Protein AF-A0A2V6LF19-F1 (afdb_monomer)

Nearest PDB structures (foldseek):
  1olt-assembly1_A  TM=6.926E-01  e=7.728E-05  Escherichia coli K-12
  8s3x-assembly2_D  TM=3.591E-01  e=2.692E+00  Homo sapiens

Foldseek 3Di:
DLVVVCVVCVVVQWDDQFSPDTDHPDPDDDVRVVVVPPDCPVLLHWADDDDAQDWTAHPQKIWGFHNDDVLLVVCVVVVHDRTDDIDRDDPVRNLVSLCCSQVRRPHDRPQVVSCVVNVDGPCVVCVVVVVVCVVVVD

pLDDT: mean 82.34, std 13.99, range [45.91, 98.06]

Structure (mmCIF, N/CA/C/O backbone):
data_AF-A0A2V6LF19-F1
#
_entry.id   AF-A0A2V6LF19-F1
#
loop_
_atom_site.group_PDB
_atom_site.id
_atom_site.type_symbol
_atom_site.label_atom_id
_atom_site.label_alt_id
_atom_site.label_comp_id
_atom_site.label_asym_id
_atom_site.label_entity_id
_atom_site.label_seq_id
_atom_site.pdbx_PDB_ins_code
_atom_site.Cartn_x
_atom_site.Cartn_y
_atom_site.Cartn_z
_atom_site.occupancy
_atom_site.B_iso_or_equiv
_atom_site.auth_seq_id
_atom_site.auth_comp_id
_atom_site.auth_asym_id
_atom_site.auth_atom_id
_atom_site.pdbx_PDB_model_num
ATOM 1 N N . TRP A 1 1 ? 17.701 5.992 17.487 1.00 57.66 1 TRP A N 1
ATOM 2 C CA . TRP A 1 1 ? 18.063 5.883 16.056 1.00 57.66 1 TRP A CA 1
ATOM 3 C C . TRP A 1 1 ? 17.299 6.880 15.189 1.00 57.66 1 TRP A C 1
ATOM 5 O O . TRP A 1 1 ? 17.920 7.805 14.696 1.00 57.66 1 TRP A O 1
ATOM 15 N N . 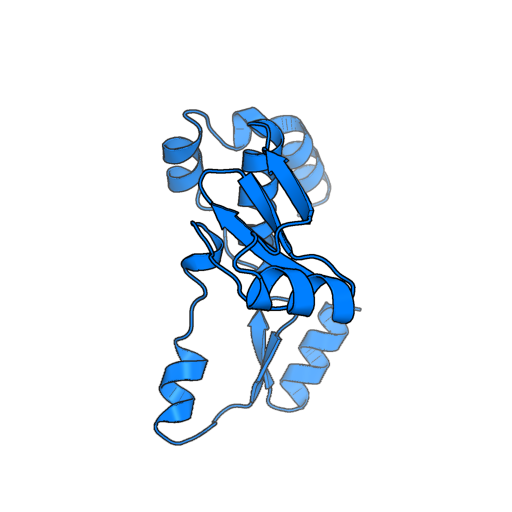ARG A 1 2 ? 15.970 6.769 15.018 1.00 65.12 2 ARG A N 1
ATOM 16 C CA . ARG A 1 2 ? 15.205 7.675 14.127 1.00 65.12 2 ARG A CA 1
ATOM 17 C C . ARG A 1 2 ? 15.226 9.148 14.561 1.00 65.12 2 ARG A C 1
ATOM 19 O O . ARG A 1 2 ? 15.444 10.019 13.729 1.00 65.12 2 ARG A O 1
ATOM 26 N N . SER A 1 3 ? 15.094 9.418 15.861 1.00 73.00 3 SER A N 1
ATOM 27 C CA . SER A 1 3 ? 15.271 10.765 16.430 1.00 73.00 3 SER A CA 1
ATOM 28 C C . SER A 1 3 ? 16.674 11.327 16.175 1.00 73.00 3 SER A C 1
ATOM 30 O O . SER A 1 3 ? 16.819 12.499 15.846 1.00 73.00 3 SER A O 1
ATOM 32 N N . THR A 1 4 ? 17.696 10.473 16.253 1.00 80.62 4 THR A N 1
ATOM 33 C CA . THR A 1 4 ? 19.097 10.808 15.965 1.00 80.62 4 THR A CA 1
ATOM 34 C C . THR A 1 4 ? 19.292 11.207 14.502 1.00 80.62 4 THR A C 1
ATOM 36 O O . THR A 1 4 ? 19.875 12.250 14.232 1.00 80.62 4 THR A O 1
ATOM 39 N N . VAL A 1 5 ? 18.751 10.425 13.559 1.00 79.25 5 VAL A N 1
ATOM 40 C CA . VAL A 1 5 ? 18.802 10.734 12.117 1.00 79.25 5 VAL A CA 1
ATOM 41 C C . VAL A 1 5 ? 18.065 12.039 11.815 1.00 79.25 5 VAL A C 1
ATOM 43 O O . VAL A 1 5 ? 18.586 12.877 11.088 1.00 79.25 5 VAL A O 1
ATOM 46 N N . ALA A 1 6 ? 16.889 12.250 12.415 1.00 78.44 6 ALA A N 1
ATOM 47 C CA . ALA A 1 6 ? 16.134 13.487 12.243 1.00 78.44 6 ALA A CA 1
ATOM 48 C C . ALA A 1 6 ? 16.868 14.715 12.811 1.00 78.44 6 ALA A C 1
ATOM 50 O O . ALA A 1 6 ? 16.818 15.779 12.201 1.00 78.44 6 ALA A O 1
ATOM 51 N N . SER A 1 7 ? 17.557 14.585 13.952 1.00 83.00 7 SER A N 1
ATOM 52 C CA . SER A 1 7 ? 18.377 15.668 14.518 1.00 83.00 7 SER A CA 1
ATOM 53 C C . SER A 1 7 ? 19.556 16.005 13.609 1.00 83.00 7 SER A C 1
ATOM 55 O O . SER A 1 7 ? 19.697 17.152 13.197 1.00 83.00 7 SER A O 1
ATOM 57 N N . ALA A 1 8 ? 20.328 14.994 13.203 1.00 86.50 8 ALA A N 1
ATOM 58 C CA . ALA A 1 8 ? 21.478 15.176 12.322 1.00 86.50 8 ALA A CA 1
ATOM 59 C C . ALA A 1 8 ? 21.077 15.773 10.961 1.00 86.50 8 ALA A C 1
ATOM 61 O O . ALA A 1 8 ? 21.747 16.660 10.441 1.00 86.50 8 ALA A O 1
ATOM 62 N N . ALA A 1 9 ? 19.949 15.336 10.391 1.00 83.38 9 ALA A N 1
ATOM 63 C CA . ALA A 1 9 ? 19.426 15.902 9.151 1.00 83.38 9 ALA A CA 1
ATOM 64 C C . ALA A 1 9 ? 19.099 17.399 9.303 1.00 83.38 9 ALA A C 1
ATOM 66 O O . ALA A 1 9 ? 19.470 18.191 8.437 1.00 83.38 9 ALA A O 1
ATOM 67 N N . ARG A 1 10 ? 18.474 17.803 10.419 1.00 84.44 10 ARG A N 1
ATOM 68 C CA . ARG A 1 10 ? 18.190 19.220 10.709 1.00 84.44 10 ARG A CA 1
ATOM 69 C C . ARG A 1 10 ? 19.463 20.043 10.882 1.00 84.44 10 ARG A C 1
ATOM 71 O O . ARG A 1 10 ? 19.548 21.128 10.315 1.00 84.44 10 ARG A O 1
ATOM 78 N N . GLU A 1 11 ? 20.457 19.521 11.598 1.00 87.88 11 GLU A N 1
ATOM 79 C CA . GLU A 1 11 ? 21.770 20.167 11.762 1.00 87.88 11 GLU A CA 1
ATOM 80 C C . GLU A 1 11 ? 22.469 20.408 10.414 1.00 87.88 11 GLU A C 1
ATOM 82 O O . GLU A 1 11 ? 23.132 21.425 10.224 1.00 87.88 11 GLU A O 1
ATOM 87 N N . LEU A 1 12 ? 22.262 19.516 9.443 1.00 86.94 12 LEU A N 1
ATOM 88 C CA . LEU A 1 12 ? 22.800 19.622 8.083 1.00 86.94 12 LEU A CA 1
ATOM 89 C C . LEU A 1 12 ? 21.937 20.480 7.130 1.00 86.94 12 LEU A C 1
ATOM 91 O O . LEU A 1 12 ? 22.231 20.565 5.931 1.00 86.94 12 LEU A O 1
ATOM 95 N N . GLY A 1 13 ? 20.883 21.125 7.639 1.00 84.94 13 GLY A N 1
ATOM 96 C CA . GLY A 1 13 ? 19.999 22.007 6.869 1.00 84.94 13 GLY A CA 1
ATOM 97 C C . GLY A 1 13 ? 18.945 21.275 6.035 1.00 84.94 13 GLY A C 1
ATOM 98 O O . GLY A 1 13 ? 18.416 21.836 5.071 1.00 84.94 13 GLY A O 1
ATOM 99 N N . PHE A 1 14 ? 18.644 20.020 6.370 1.00 83.12 14 PHE A N 1
ATOM 100 C CA . PHE A 1 14 ? 17.517 19.301 5.796 1.00 83.12 14 PHE A CA 1
ATOM 101 C C . PHE A 1 14 ? 16.257 19.479 6.642 1.00 83.12 14 PHE A C 1
ATOM 103 O O . PHE A 1 14 ? 16.292 19.513 7.871 1.00 83.12 14 PHE A O 1
ATOM 110 N N . VAL A 1 15 ? 15.118 19.514 5.964 1.00 79.06 15 VAL A N 1
ATOM 111 C CA . VAL A 1 15 ? 13.794 19.519 6.573 1.00 79.06 15 VAL A CA 1
ATOM 112 C C . VAL A 1 15 ? 13.144 18.157 6.296 1.00 79.06 15 VAL A C 1
ATOM 114 O O . VAL A 1 15 ? 13.159 17.691 5.149 1.00 79.06 15 VAL A O 1
ATOM 117 N N . PRO A 1 16 ? 12.625 17.468 7.328 1.00 75.75 16 PRO A N 1
ATOM 118 C CA . PRO A 1 16 ? 11.905 16.216 7.137 1.00 75.75 16 PRO A CA 1
ATOM 119 C C . PRO A 1 16 ? 10.606 16.471 6.366 1.00 75.75 16 PRO A C 1
ATOM 121 O O . PRO A 1 16 ? 9.827 17.340 6.747 1.00 75.75 16 PRO A O 1
ATOM 124 N N . LYS A 1 17 ? 10.382 15.705 5.293 1.00 73.44 17 LYS A N 1
ATOM 125 C CA . LYS A 1 17 ? 9.109 15.676 4.551 1.00 73.44 17 LYS A CA 1
ATOM 126 C C . LYS A 1 17 ? 8.238 14.502 5.003 1.00 73.44 17 LYS A C 1
ATOM 128 O O . LYS A 1 17 ? 7.038 14.662 5.133 1.00 73.44 17 LYS A O 1
ATOM 133 N N . ARG A 1 18 ? 8.848 13.336 5.245 1.00 71.12 18 ARG A N 1
ATOM 134 C CA . ARG A 1 18 ? 8.226 12.132 5.830 1.00 71.12 18 ARG A CA 1
ATOM 135 C C . ARG A 1 18 ? 9.221 11.461 6.767 1.00 71.12 18 ARG A C 1
ATOM 137 O O . ARG A 1 18 ? 10.372 11.882 6.870 1.00 71.12 18 ARG A O 1
ATOM 144 N N . TRP A 1 19 ? 8.831 10.352 7.389 1.00 68.38 19 TRP A N 1
ATOM 145 C CA . TRP A 1 19 ? 9.681 9.613 8.335 1.00 68.38 19 TRP A CA 1
ATOM 146 C C . TRP A 1 19 ? 11.027 9.150 7.760 1.00 68.38 19 TRP A C 1
ATOM 148 O O . TRP A 1 19 ? 11.979 8.939 8.511 1.00 68.38 19 TRP A O 1
ATOM 158 N N . HIS A 1 20 ? 11.104 8.981 6.440 1.00 70.25 20 HIS A N 1
ATOM 159 C CA . HIS A 1 20 ? 12.277 8.473 5.730 1.00 70.25 20 HIS A CA 1
ATOM 160 C C . HIS A 1 20 ? 12.724 9.371 4.565 1.00 70.25 20 HIS A C 1
ATOM 162 O O . HIS A 1 20 ? 13.645 9.001 3.839 1.00 70.25 20 HIS A O 1
ATOM 168 N N . THR A 1 21 ? 12.109 10.544 4.376 1.00 72.88 21 THR A N 1
ATOM 169 C CA . THR A 1 21 ? 12.484 11.484 3.310 1.00 72.88 21 THR A CA 1
ATOM 170 C C . THR A 1 21 ? 12.752 12.873 3.866 1.00 72.88 21 THR A C 1
ATOM 172 O O . THR A 1 21 ? 12.002 13.416 4.677 1.00 72.88 21 THR A O 1
ATOM 175 N N . PHE A 1 22 ? 13.846 13.459 3.393 1.00 78.25 22 PHE A N 1
ATOM 176 C CA . PHE A 1 22 ? 14.333 14.768 3.797 1.00 78.25 22 PHE A CA 1
ATOM 177 C C . PHE A 1 22 ? 14.609 15.584 2.540 1.00 78.25 22 PHE A C 1
ATOM 179 O O . PHE A 1 22 ? 15.164 15.058 1.575 1.00 78.25 22 PHE A O 1
ATOM 186 N N . HIS A 1 23 ? 14.251 16.862 2.543 1.00 76.44 23 HIS A N 1
ATOM 187 C CA . HIS A 1 23 ? 14.628 17.786 1.479 1.00 76.44 23 HIS A CA 1
ATOM 188 C C . HIS A 1 23 ? 15.557 18.864 2.025 1.00 76.44 23 HIS A C 1
ATOM 190 O O . HIS A 1 23 ? 15.499 19.215 3.201 1.00 76.44 23 HIS A O 1
ATOM 196 N N . ARG A 1 24 ? 16.425 19.404 1.172 1.00 76.44 24 ARG A N 1
ATOM 197 C CA . ARG A 1 24 ? 17.271 20.541 1.534 1.00 76.44 24 ARG A CA 1
ATOM 198 C C . ARG A 1 24 ? 16.552 21.834 1.172 1.00 76.44 24 ARG A C 1
ATOM 200 O O . ARG A 1 24 ? 16.059 21.968 0.052 1.00 76.44 24 ARG A O 1
ATOM 207 N N . HIS A 1 25 ? 16.484 22.775 2.105 1.00 63.91 25 HIS A N 1
ATOM 208 C CA . HIS A 1 25 ? 15.933 24.100 1.834 1.00 63.91 25 HIS A CA 1
ATOM 209 C C . HIS A 1 25 ? 17.062 25.053 1.372 1.00 63.91 25 HIS A C 1
ATOM 211 O O . HIS A 1 25 ? 18.113 25.045 2.015 1.00 63.91 25 HIS A O 1
ATOM 217 N N . PRO A 1 26 ? 16.885 25.898 0.331 1.00 60.91 26 PRO A N 1
ATOM 218 C CA . PRO A 1 26 ? 15.914 25.822 -0.758 1.00 60.91 26 PRO A CA 1
ATOM 219 C C . PRO A 1 26 ? 16.522 25.175 -2.021 1.00 60.91 26 PRO A C 1
ATOM 221 O O . PRO A 1 26 ? 17.611 25.529 -2.462 1.00 60.91 26 PRO A O 1
ATOM 224 N N . VAL A 1 27 ? 15.776 24.275 -2.666 1.00 56.72 27 VAL A N 1
ATOM 225 C CA . VAL A 1 27 ? 15.890 24.118 -4.125 1.00 56.72 27 VAL A CA 1
ATOM 226 C C . VAL A 1 27 ? 15.147 25.321 -4.714 1.00 56.72 27 VAL A C 1
ATOM 228 O O . VAL A 1 27 ? 13.986 25.545 -4.358 1.00 56.72 27 VAL A O 1
ATOM 231 N N . GLU A 1 28 ? 15.823 26.149 -5.503 1.00 60.28 28 GLU A N 1
ATOM 232 C CA . GLU A 1 28 ? 15.221 27.262 -6.247 1.00 60.28 28 GLU A CA 1
ATOM 233 C C . GLU A 1 28 ? 14.895 26.814 -7.679 1.00 60.28 28 GLU A C 1
ATOM 235 O O . GLU A 1 28 ? 15.554 25.933 -8.232 1.00 60.28 28 GLU A O 1
ATOM 240 N N . GLY A 1 29 ? 13.866 27.417 -8.278 1.00 62.94 29 GLY A N 1
ATOM 241 C CA . GLY A 1 29 ? 13.465 27.180 -9.666 1.00 62.94 29 GLY A CA 1
ATOM 242 C C . GLY A 1 29 ? 12.194 26.331 -9.843 1.00 62.94 29 GLY A C 1
ATOM 243 O O . GLY A 1 29 ? 11.684 25.754 -8.882 1.00 62.94 29 GLY A O 1
ATOM 244 N N . PRO A 1 30 ? 11.669 26.225 -11.078 1.00 56.47 30 PRO A N 1
ATOM 245 C CA . PRO A 1 30 ? 10.340 25.659 -11.359 1.00 56.47 30 PRO A CA 1
ATOM 246 C C . PRO A 1 30 ? 10.174 24.192 -10.932 1.00 56.47 30 PRO A C 1
ATOM 248 O O . PRO A 1 30 ? 9.099 23.768 -10.519 1.00 56.47 30 PRO A O 1
ATOM 251 N N . ALA A 1 31 ? 11.256 23.408 -10.976 1.00 56.84 31 ALA A N 1
ATOM 252 C CA . ALA A 1 31 ? 11.253 22.014 -10.531 1.00 56.84 31 ALA A CA 1
ATOM 253 C C . ALA A 1 31 ? 11.139 21.873 -9.002 1.00 56.84 31 ALA A C 1
ATOM 255 O O . ALA A 1 31 ? 10.645 20.860 -8.505 1.00 56.84 31 ALA A O 1
ATOM 256 N N . ALA A 1 32 ? 11.570 22.885 -8.243 1.00 58.75 32 ALA A N 1
ATOM 257 C CA . ALA A 1 32 ? 11.493 22.866 -6.790 1.00 58.75 32 ALA A CA 1
ATOM 258 C C . ALA A 1 32 ? 10.051 22.940 -6.289 1.00 58.75 32 ALA A C 1
ATOM 260 O O . ALA A 1 32 ? 9.726 22.324 -5.281 1.00 58.75 32 ALA A O 1
ATOM 261 N N . GLU A 1 33 ? 9.192 23.673 -6.991 1.00 56.38 33 GLU A N 1
ATOM 262 C CA . GLU A 1 33 ? 7.782 23.836 -6.642 1.00 56.38 33 GLU A CA 1
ATOM 263 C C . GLU A 1 33 ? 7.006 22.527 -6.848 1.00 56.38 33 GLU A C 1
ATOM 265 O O . GLU A 1 33 ? 6.269 22.090 -5.966 1.00 56.38 33 GLU A O 1
ATOM 270 N N . VAL A 1 34 ? 7.290 21.818 -7.947 1.00 58.31 34 VAL A N 1
ATOM 271 C CA . VAL A 1 34 ? 6.720 20.493 -8.240 1.00 58.31 34 VAL A CA 1
ATOM 272 C C . VAL A 1 34 ? 7.162 19.448 -7.210 1.00 58.31 34 VAL A C 1
ATOM 274 O O . VAL A 1 34 ? 6.339 18.686 -6.714 1.00 58.31 34 VAL A O 1
ATOM 277 N N . VAL A 1 35 ? 8.444 19.416 -6.825 1.00 54.44 35 VAL A N 1
ATOM 278 C CA . VAL A 1 35 ? 8.957 18.448 -5.832 1.00 54.44 35 VAL A CA 1
ATOM 279 C C . VAL A 1 35 ? 8.474 18.765 -4.410 1.00 54.44 35 VAL A C 1
ATOM 281 O O . VAL A 1 35 ? 8.197 17.847 -3.627 1.00 54.44 35 VAL A O 1
ATOM 284 N N . ARG A 1 36 ? 8.344 20.052 -4.057 1.00 54.41 36 ARG A N 1
ATOM 285 C CA . ARG A 1 36 ? 7.788 20.485 -2.763 1.00 54.41 36 ARG A CA 1
ATOM 286 C C . ARG A 1 36 ? 6.336 20.039 -2.628 1.00 54.41 36 ARG A C 1
ATOM 288 O O . ARG A 1 36 ? 6.022 19.378 -1.642 1.00 54.41 36 ARG A O 1
ATOM 295 N N . ASN A 1 37 ? 5.531 20.285 -3.659 1.00 52.50 37 ASN A N 1
ATOM 296 C CA . ASN A 1 37 ? 4.082 20.077 -3.644 1.00 52.50 37 ASN A CA 1
ATOM 297 C C . ASN A 1 37 ? 3.641 18.703 -4.160 1.00 52.50 37 ASN A C 1
ATOM 299 O O . ASN A 1 37 ? 2.445 18.433 -4.201 1.00 52.50 37 ASN A O 1
ATOM 303 N N . PHE A 1 38 ? 4.571 17.826 -4.560 1.00 52.19 38 PHE A N 1
ATOM 304 C CA . PHE A 1 38 ? 4.225 16.435 -4.828 1.00 52.19 38 PHE A CA 1
ATOM 305 C C . PHE A 1 38 ? 3.825 15.768 -3.511 1.00 52.19 38 PHE A C 1
ATOM 307 O O . PHE A 1 38 ? 4.670 15.298 -2.738 1.00 52.19 38 PHE A O 1
ATOM 314 N N . GLU A 1 39 ? 2.530 15.790 -3.245 1.00 52.84 39 GLU A N 1
ATOM 315 C CA . GLU A 1 39 ? 1.860 14.881 -2.342 1.00 52.84 39 GLU A CA 1
ATOM 316 C C . GLU A 1 39 ? 1.467 13.659 -3.154 1.00 52.84 39 GLU A C 1
ATOM 318 O O . GLU A 1 39 ? 0.783 13.756 -4.175 1.00 52.84 39 GLU A O 1
ATOM 323 N N . ASP A 1 40 ? 1.925 12.493 -2.708 1.00 52.59 40 ASP A N 1
ATOM 324 C CA . ASP A 1 40 ? 1.434 11.239 -3.252 1.00 52.59 40 ASP A CA 1
ATOM 325 C C . ASP A 1 40 ? 0.003 10.992 -2.746 1.00 52.59 40 ASP A C 1
ATOM 327 O O . ASP A 1 40 ? -0.243 10.123 -1.913 1.00 52.59 40 ASP A O 1
ATOM 331 N N . VAL A 1 41 ? -0.956 11.763 -3.263 1.00 49.78 41 VAL A N 1
ATOM 332 C CA . VAL A 1 41 ? -2.393 11.506 -3.089 1.00 49.78 41 VAL A CA 1
ATOM 333 C C . VAL A 1 41 ? -2.797 10.161 -3.706 1.00 49.78 41 VAL A C 1
ATOM 335 O O . VAL A 1 41 ? -3.812 9.584 -3.320 1.00 49.78 41 VAL A O 1
ATOM 338 N N . THR A 1 42 ? -1.972 9.587 -4.595 1.00 45.91 42 THR A N 1
ATOM 339 C CA . THR A 1 42 ? -2.162 8.218 -5.111 1.00 45.91 42 THR A CA 1
ATOM 340 C C . THR A 1 42 ? -1.827 7.144 -4.065 1.00 45.91 42 THR A C 1
ATOM 342 O O . THR A 1 42 ? -2.249 5.988 -4.184 1.00 45.91 42 THR A O 1
ATOM 345 N N . GLY A 1 43 ? -1.136 7.509 -2.979 1.00 47.62 43 GLY A N 1
ATOM 346 C CA . GLY A 1 43 ? -0.872 6.666 -1.812 1.00 47.62 43 GLY A CA 1
ATOM 347 C C . GLY A 1 43 ? -2.150 6.067 -1.226 1.00 47.62 43 GLY A C 1
ATOM 348 O O . GLY A 1 43 ? -2.185 4.876 -0.918 1.00 47.62 43 GLY A O 1
ATOM 349 N N . HIS A 1 44 ? -3.242 6.831 -1.227 1.00 54.12 44 HIS A N 1
ATOM 350 C CA . HIS A 1 44 ? -4.532 6.418 -0.671 1.00 54.12 44 HIS A CA 1
ATOM 351 C C . HIS A 1 44 ? -5.494 5.787 -1.696 1.00 54.12 44 HIS A C 1
ATOM 353 O O . HIS A 1 44 ? -6.535 5.280 -1.298 1.00 54.12 44 HIS A O 1
ATOM 359 N N . GLY A 1 45 ? -5.141 5.745 -2.990 1.00 65.00 45 GLY A N 1
ATOM 360 C CA . GLY A 1 45 ? -6.036 5.301 -4.069 1.00 65.00 45 GLY A CA 1
ATOM 361 C C . GLY A 1 45 ? -5.455 4.246 -5.017 1.00 65.00 45 GLY A C 1
ATOM 362 O O . GLY A 1 45 ? -4.552 3.476 -4.674 1.00 65.00 45 GLY A O 1
ATOM 363 N N . ASN A 1 46 ? -5.999 4.210 -6.234 1.00 74.44 46 ASN A N 1
ATOM 364 C CA . ASN A 1 46 ? -5.512 3.358 -7.313 1.00 74.44 46 ASN A CA 1
ATOM 365 C C . ASN A 1 46 ? -4.173 3.893 -7.855 1.00 74.44 46 ASN A C 1
ATOM 367 O O . ASN A 1 46 ? -4.038 5.077 -8.152 1.00 74.44 46 ASN A O 1
ATOM 371 N N . GLN A 1 47 ? -3.189 3.011 -8.004 1.00 83.56 47 GLN A N 1
ATOM 372 C CA . GLN A 1 47 ? -1.863 3.298 -8.538 1.00 83.56 47 GLN A CA 1
ATOM 37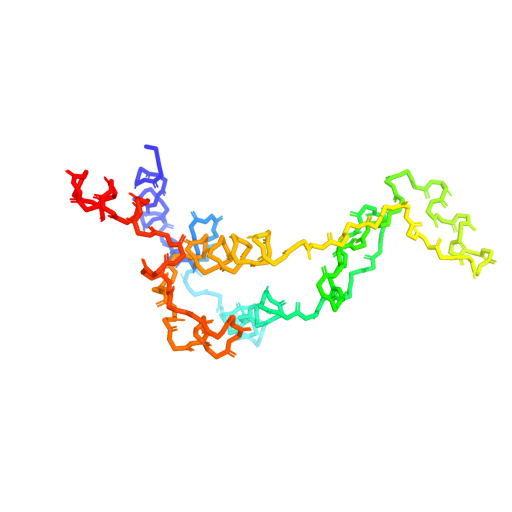3 C C . GLN A 1 47 ? -1.560 2.328 -9.675 1.00 83.56 47 GLN A C 1
ATOM 375 O O . GLN A 1 47 ? -1.578 1.115 -9.483 1.00 83.56 47 GLN A O 1
ATOM 380 N N . PHE A 1 48 ? -1.221 2.854 -10.846 1.00 84.75 48 PHE A N 1
ATOM 381 C CA . PHE A 1 48 ? -0.752 2.043 -11.962 1.00 84.75 48 PHE A CA 1
ATOM 382 C C . PHE A 1 48 ? 0.744 2.267 -12.162 1.00 84.75 48 PHE A C 1
ATOM 384 O O . PHE A 1 48 ? 1.173 3.348 -12.558 1.00 84.75 48 PHE A O 1
ATOM 391 N N . SER A 1 49 ? 1.534 1.242 -11.867 1.00 87.31 49 SER A N 1
ATOM 392 C CA . SER A 1 49 ? 2.987 1.274 -11.968 1.00 87.31 49 SER A CA 1
ATOM 393 C C . SER A 1 49 ? 3.456 0.414 -13.137 1.00 87.31 49 SER A C 1
ATOM 395 O O . SER A 1 49 ? 3.004 -0.716 -13.330 1.00 87.31 49 SER A O 1
ATOM 397 N N . VAL A 1 50 ? 4.406 0.946 -13.901 1.00 90.31 50 VAL A N 1
ATOM 398 C CA . VAL A 1 50 ? 4.982 0.295 -15.083 1.00 90.31 50 VAL A CA 1
ATOM 399 C C . VAL A 1 50 ? 6.441 -0.045 -14.810 1.00 90.31 50 VAL A C 1
ATOM 401 O O . VAL A 1 50 ? 7.132 0.681 -14.098 1.00 90.31 50 VAL A O 1
ATOM 404 N N . GLY A 1 51 ? 6.912 -1.151 -15.381 1.00 92.50 51 GLY A N 1
ATOM 405 C CA . GLY A 1 51 ? 8.285 -1.616 -15.235 1.00 92.50 51 GLY A CA 1
ATOM 406 C C . GLY A 1 51 ? 8.385 -2.973 -14.551 1.00 92.50 51 GLY A C 1
ATOM 407 O O . GLY A 1 51 ? 7.434 -3.478 -13.946 1.00 92.50 51 GLY A O 1
ATOM 408 N N . MET A 1 52 ? 9.573 -3.560 -14.654 1.00 95.19 52 MET A N 1
ATOM 409 C CA . MET A 1 52 ? 9.937 -4.800 -13.977 1.00 95.19 52 MET A CA 1
ATOM 410 C C . MET A 1 52 ? 9.797 -4.640 -12.459 1.00 95.19 52 MET A C 1
ATOM 412 O O . MET A 1 52 ? 10.173 -3.609 -11.903 1.00 95.19 52 MET A O 1
ATOM 416 N N . SER A 1 53 ? 9.267 -5.658 -11.775 1.00 94.06 53 SER A N 1
ATOM 417 C CA . SER A 1 53 ? 8.983 -5.637 -10.327 1.00 94.06 53 SER A CA 1
ATOM 418 C C . SER A 1 53 ? 8.022 -4.540 -9.843 1.00 94.06 53 SER A C 1
ATOM 420 O O . SER A 1 53 ? 7.814 -4.411 -8.633 1.00 94.06 53 SER A O 1
ATOM 422 N N . ALA A 1 54 ? 7.437 -3.745 -10.742 1.00 92.62 54 ALA A N 1
ATOM 423 C CA . ALA A 1 54 ? 6.543 -2.667 -10.358 1.00 92.62 54 ALA A CA 1
ATO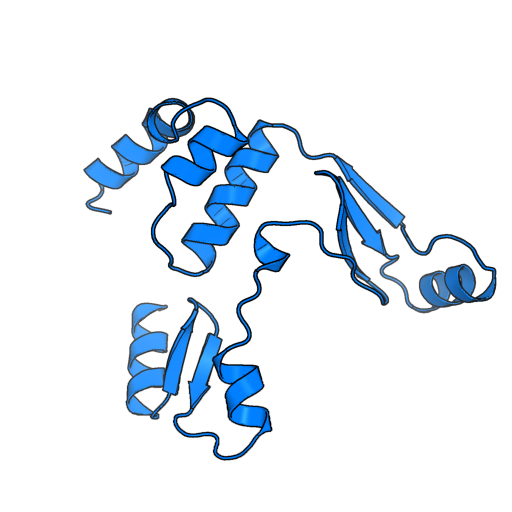M 424 C C . ALA A 1 54 ? 5.306 -3.217 -9.636 1.00 92.62 54 ALA A C 1
ATOM 426 O O . ALA A 1 54 ? 4.782 -4.277 -9.987 1.00 92.62 54 ALA A O 1
ATOM 427 N N . ARG A 1 55 ? 4.847 -2.480 -8.620 1.00 91.75 55 ARG A N 1
ATOM 428 C CA . ARG A 1 55 ? 3.622 -2.789 -7.880 1.00 91.75 55 ARG A CA 1
ATOM 429 C C . ARG A 1 55 ? 2.539 -1.784 -8.229 1.00 91.75 55 ARG A C 1
ATOM 431 O O . ARG A 1 55 ? 2.717 -0.588 -8.003 1.00 91.75 55 ARG A O 1
ATOM 438 N N . SER A 1 56 ? 1.429 -2.287 -8.738 1.00 90.38 56 SER A N 1
ATOM 439 C CA . SER A 1 56 ? 0.206 -1.532 -8.984 1.00 90.38 56 SER A CA 1
ATOM 440 C C . SER A 1 56 ? -0.832 -1.882 -7.925 1.00 90.38 56 SER A C 1
ATOM 442 O O . SER A 1 56 ? -0.787 -2.946 -7.310 1.00 90.38 56 SER A O 1
ATOM 444 N N . ARG A 1 57 ? -1.775 -0.976 -7.706 1.00 87.31 57 ARG A N 1
ATOM 445 C CA . ARG A 1 57 ? -2.901 -1.115 -6.789 1.00 87.31 57 ARG A CA 1
ATOM 446 C C . ARG A 1 57 ? -4.144 -0.687 -7.534 1.00 87.31 57 ARG A C 1
ATOM 448 O O . ARG A 1 57 ? -4.243 0.481 -7.884 1.00 87.31 57 ARG A O 1
ATOM 455 N N . LEU A 1 58 ? -5.056 -1.602 -7.804 1.00 87.44 58 LEU A N 1
ATOM 456 C CA . LEU A 1 58 ? -6.307 -1.284 -8.479 1.00 87.44 58 LEU A CA 1
ATOM 457 C C . LEU A 1 58 ? -7.423 -2.035 -7.767 1.00 87.44 58 LEU A C 1
ATOM 459 O O . LEU A 1 58 ? -7.323 -3.248 -7.614 1.00 87.44 58 LEU A O 1
ATOM 463 N N . ASP A 1 59 ? -8.445 -1.311 -7.321 1.00 84.88 59 ASP A N 1
ATOM 464 C CA . ASP A 1 59 ? -9.665 -1.878 -6.736 1.00 84.88 59 ASP A CA 1
ATOM 465 C C . ASP A 1 59 ? -9.386 -2.901 -5.619 1.00 84.88 59 ASP A C 1
ATOM 467 O O . ASP A 1 59 ? -9.800 -4.055 -5.660 1.00 84.88 59 ASP A O 1
ATOM 471 N N . ASN A 1 60 ? -8.587 -2.489 -4.629 1.00 84.44 60 ASN A N 1
ATOM 472 C CA . ASN A 1 60 ? -8.169 -3.329 -3.497 1.00 84.44 60 ASN A CA 1
ATOM 473 C C . ASN A 1 60 ? -7.350 -4.582 -3.864 1.00 84.44 60 ASN A C 1
ATOM 475 O O . ASN A 1 60 ? -7.079 -5.416 -2.999 1.00 84.44 60 ASN A O 1
ATOM 479 N N . VAL A 1 61 ? -6.887 -4.695 -5.109 1.00 90.12 61 VAL A N 1
ATOM 480 C CA . VAL A 1 61 ? -5.967 -5.741 -5.556 1.00 90.12 61 VAL A CA 1
ATOM 481 C C . VAL A 1 61 ? -4.590 -5.136 -5.809 1.00 90.12 61 VAL A C 1
ATOM 483 O O . VAL A 1 61 ? -4.431 -4.131 -6.508 1.00 90.12 61 VAL A O 1
ATOM 486 N N . VAL A 1 62 ? -3.566 -5.756 -5.232 1.00 91.69 62 VAL A N 1
ATOM 487 C CA . VAL A 1 62 ? -2.167 -5.451 -5.526 1.00 91.69 62 VAL A CA 1
ATOM 488 C C . VAL A 1 62 ? -1.712 -6.346 -6.670 1.00 91.69 62 VAL A C 1
ATOM 490 O O . VAL A 1 62 ? -1.797 -7.567 -6.578 1.00 91.69 62 VAL A O 1
ATOM 493 N N . PHE A 1 63 ? -1.196 -5.741 -7.731 1.00 94.94 63 PHE A N 1
ATOM 494 C CA . PHE A 1 63 ? -0.615 -6.438 -8.874 1.00 94.94 63 PHE A CA 1
ATOM 495 C C . PHE A 1 63 ? 0.891 -6.231 -8.856 1.00 94.94 63 PHE A C 1
ATOM 497 O O . PHE A 1 63 ? 1.360 -5.108 -8.658 1.00 94.94 63 PHE A O 1
ATOM 504 N N . ARG A 1 64 ? 1.660 -7.288 -9.098 1.00 96.50 64 ARG A N 1
ATOM 505 C CA . ARG A 1 64 ? 3.113 -7.205 -9.219 1.00 96.50 64 ARG A CA 1
ATOM 506 C C . ARG A 1 64 ? 3.542 -7.677 -10.594 1.00 96.50 64 ARG A C 1
ATOM 508 O O . ARG A 1 64 ? 3.252 -8.806 -10.980 1.00 96.50 64 ARG A O 1
ATOM 515 N N . ASN A 1 65 ? 4.265 -6.825 -11.308 1.00 97.38 65 ASN A N 1
ATOM 516 C CA . ASN A 1 65 ? 4.914 -7.218 -12.550 1.00 97.38 65 ASN A CA 1
ATOM 517 C C . ASN A 1 65 ? 6.052 -8.199 -12.276 1.00 97.38 65 ASN A C 1
ATOM 519 O O . ASN A 1 65 ? 6.701 -8.134 -11.227 1.00 97.38 65 ASN A O 1
ATOM 523 N N . HIS A 1 66 ? 6.317 -9.057 -13.257 1.00 97.81 66 HIS A N 1
ATOM 524 C CA . HIS A 1 66 ? 7.368 -10.059 -13.185 1.00 97.81 66 HIS A CA 1
ATOM 525 C C . HIS A 1 66 ? 8.706 -9.436 -12.765 1.00 97.81 66 HIS A C 1
ATOM 527 O O . HIS A 1 66 ? 9.080 -8.342 -13.213 1.00 97.81 66 HIS A O 1
ATOM 533 N N . ALA A 1 67 ? 9.416 -10.117 -11.864 1.00 96.44 67 ALA A N 1
ATOM 534 C CA . ALA A 1 67 ? 10.626 -9.569 -11.256 1.00 96.44 67 ALA A CA 1
ATOM 535 C C . ALA A 1 67 ? 11.884 -9.730 -12.121 1.00 96.44 67 ALA A C 1
ATOM 537 O O . ALA A 1 67 ? 12.799 -8.919 -12.021 1.00 96.44 67 ALA A O 1
ATOM 538 N N . GLY A 1 68 ? 11.931 -10.769 -12.958 1.00 97.31 68 GLY A N 1
ATOM 539 C CA . GLY A 1 68 ? 13.000 -10.998 -13.932 1.00 97.31 68 GLY A CA 1
ATOM 540 C C . GLY A 1 68 ? 12.823 -10.168 -15.205 1.00 97.31 68 GLY A C 1
ATOM 541 O O . GLY A 1 68 ? 11.724 -10.135 -15.763 1.00 97.31 68 GLY A O 1
ATOM 542 N N . PHE A 1 69 ? 13.913 -9.543 -15.655 1.00 96.12 69 PHE A N 1
ATOM 543 C CA . PHE A 1 69 ? 13.933 -8.607 -16.784 1.00 96.12 69 PHE A CA 1
ATOM 544 C C . PHE A 1 69 ? 13.523 -9.262 -18.100 1.00 96.12 69 PHE A C 1
ATOM 546 O O . PHE A 1 69 ? 12.604 -8.776 -18.750 1.00 96.12 69 PHE A O 1
ATOM 553 N N . GLU A 1 70 ? 14.143 -10.395 -18.436 1.00 97.81 70 GLU A N 1
ATOM 554 C CA . GLU A 1 70 ? 13.898 -11.107 -19.695 1.00 97.81 70 GLU A CA 1
ATOM 555 C C . GLU A 1 70 ? 12.424 -11.499 -19.846 1.00 97.81 70 GLU A C 1
ATOM 557 O O . GLU A 1 70 ? 11.788 -11.180 -20.845 1.00 97.81 70 GLU A O 1
ATOM 562 N N . THR A 1 71 ? 11.834 -12.111 -18.815 1.00 97.56 71 THR A N 1
ATOM 563 C CA . THR A 1 71 ? 10.417 -12.500 -18.841 1.00 97.56 71 THR A CA 1
ATOM 564 C C . THR A 1 71 ? 9.482 -11.291 -18.851 1.00 97.56 71 THR A C 1
ATOM 566 O O . THR A 1 71 ? 8.427 -11.336 -19.478 1.00 97.56 71 THR A O 1
ATOM 569 N N . TYR A 1 72 ? 9.827 -10.208 -18.144 1.00 97.50 72 TYR A N 1
ATOM 570 C CA . TYR A 1 72 ? 9.041 -8.974 -18.194 1.00 97.50 72 TYR A CA 1
ATOM 571 C C . TYR A 1 72 ? 9.021 -8.409 -19.618 1.00 97.50 72 TYR A C 1
ATOM 573 O O . TYR A 1 72 ? 7.947 -8.103 -20.137 1.00 97.50 72 TYR A O 1
ATOM 581 N N . LEU A 1 73 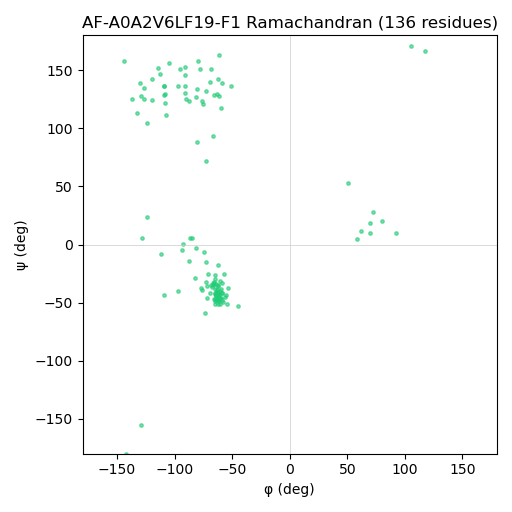? 10.194 -8.303 -20.248 1.00 97.75 73 LEU A N 1
ATOM 582 C CA . LEU A 1 73 ? 10.345 -7.745 -21.586 1.00 97.75 73 LEU A CA 1
ATOM 583 C C . LEU A 1 73 ? 9.633 -8.610 -22.627 1.00 97.75 73 LEU A C 1
ATOM 585 O O . LEU A 1 73 ? 8.813 -8.094 -23.379 1.00 97.75 73 LEU A O 1
ATOM 589 N N . GLU A 1 74 ? 9.850 -9.924 -22.595 1.00 98.06 74 GLU A N 1
ATOM 590 C CA . GLU A 1 74 ? 9.208 -10.865 -23.513 1.00 98.06 74 GLU A CA 1
ATOM 591 C C . GLU A 1 74 ? 7.676 -10.803 -23.420 1.00 98.06 74 GLU A C 1
ATOM 593 O O . GLU A 1 74 ? 6.997 -10.768 -24.448 1.00 98.06 74 GLU A O 1
ATOM 598 N N . ARG A 1 75 ? 7.101 -10.703 -22.213 1.00 97.81 75 ARG A N 1
ATOM 599 C CA . ARG A 1 75 ? 5.648 -10.535 -22.047 1.00 97.81 75 ARG A CA 1
ATOM 600 C C . ARG A 1 75 ? 5.162 -9.232 -22.670 1.00 97.81 75 ARG A C 1
ATOM 602 O O . ARG A 1 75 ? 4.185 -9.259 -23.412 1.00 97.81 75 ARG A O 1
ATOM 609 N N . VAL A 1 76 ? 5.847 -8.119 -22.410 1.00 96.81 76 VAL A N 1
ATOM 610 C CA . VAL A 1 76 ? 5.479 -6.805 -22.958 1.00 96.81 76 VAL A CA 1
ATOM 611 C C . VAL A 1 76 ? 5.561 -6.800 -24.486 1.00 96.81 76 VAL A C 1
ATOM 613 O O . VAL A 1 76 ? 4.608 -6.384 -25.141 1.00 96.81 76 VAL A O 1
ATOM 616 N N . GLU A 1 77 ? 6.654 -7.300 -25.062 1.00 97.62 77 GLU A N 1
ATOM 617 C CA . GLU A 1 77 ? 6.877 -7.333 -26.514 1.00 97.62 77 GLU A CA 1
ATOM 618 C C . GLU A 1 77 ? 5.887 -8.248 -27.241 1.00 97.62 77 GLU A C 1
ATOM 620 O O . GLU A 1 77 ? 5.469 -7.955 -28.360 1.00 97.62 77 GLU A O 1
ATOM 625 N N . THR A 1 78 ? 5.452 -9.328 -26.590 1.00 98.00 78 THR A N 1
ATOM 626 C CA . THR A 1 78 ? 4.438 -10.250 -27.126 1.00 98.00 78 THR A CA 1
ATOM 627 C C . THR A 1 78 ? 2.998 -9.819 -26.828 1.00 98.00 78 THR A C 1
ATOM 629 O O . THR A 1 78 ? 2.061 -10.556 -27.137 1.00 98.00 78 THR A O 1
ATOM 632 N N . GLY A 1 79 ? 2.788 -8.637 -26.234 1.00 96.50 79 GLY A N 1
ATOM 633 C CA . GLY A 1 79 ? 1.458 -8.111 -25.909 1.00 96.50 79 GLY A CA 1
ATOM 634 C C . GLY A 1 79 ? 0.741 -8.860 -24.780 1.00 96.50 79 GLY A C 1
ATOM 635 O O . GLY A 1 79 ? -0.480 -8.771 -24.650 1.00 96.50 79 GLY A O 1
ATOM 636 N N . ARG A 1 80 ? 1.475 -9.617 -23.960 1.00 97.25 80 ARG A N 1
ATOM 637 C CA . ARG A 1 80 ? 0.960 -10.323 -22.782 1.00 97.25 80 ARG A CA 1
ATOM 638 C C . ARG A 1 80 ? 1.079 -9.447 -21.539 1.00 97.25 80 ARG A C 1
ATOM 640 O O . ARG A 1 80 ? 1.961 -8.601 -21.426 1.00 97.25 80 ARG A O 1
ATOM 647 N N . SER A 1 81 ? 0.198 -9.677 -20.565 1.00 95.31 81 SER A N 1
ATOM 648 C CA . SER A 1 81 ? 0.272 -8.962 -19.288 1.00 95.31 81 SER A CA 1
ATOM 649 C C . SER A 1 81 ? 1.600 -9.264 -18.577 1.00 95.31 81 SER A C 1
ATOM 651 O O . SER A 1 81 ? 1.917 -10.440 -18.371 1.00 95.31 81 SER A O 1
ATOM 653 N N . PRO A 1 82 ? 2.370 -8.243 -18.153 1.00 96.62 82 PRO A N 1
ATOM 654 C CA . PRO A 1 82 ? 3.595 -8.450 -17.387 1.00 96.62 82 PRO A CA 1
ATOM 655 C C . PRO A 1 82 ? 3.329 -8.848 -15.929 1.00 96.62 82 PRO A C 1
ATOM 657 O O . PRO A 1 82 ? 4.280 -9.165 -15.218 1.00 96.62 82 PRO A O 1
ATOM 660 N N . VAL A 1 83 ? 2.070 -8.842 -15.475 1.00 97.06 83 VAL A N 1
ATOM 661 C CA . VAL A 1 83 ? 1.683 -9.213 -14.108 1.00 97.06 83 VAL A CA 1
ATOM 662 C C . VAL A 1 83 ? 2.026 -10.676 -13.834 1.00 97.06 83 VAL A C 1
ATOM 664 O O . VAL A 1 83 ? 1.680 -11.574 -14.600 1.00 97.06 83 VAL A O 1
ATOM 667 N N . GLU A 1 84 ? 2.709 -10.911 -12.723 1.00 97.31 84 GLU A N 1
ATOM 668 C CA . GLU A 1 84 ? 3.056 -12.232 -12.208 1.00 97.31 84 GLU A CA 1
ATOM 669 C C . GLU A 1 84 ? 2.257 -12.580 -10.953 1.00 97.31 84 GLU A C 1
ATOM 671 O O . GLU A 1 84 ? 1.738 -13.688 -10.858 1.00 97.31 84 GLU A O 1
ATOM 676 N N . GLU A 1 85 ? 2.105 -11.633 -10.025 1.00 96.81 85 GLU A N 1
ATOM 677 C CA . GLU A 1 85 ? 1.388 -11.863 -8.769 1.00 96.81 85 GLU A CA 1
ATOM 678 C C . GLU A 1 85 ? 0.185 -10.930 -8.652 1.00 96.81 85 GLU A C 1
ATOM 680 O O . GLU A 1 85 ? 0.249 -9.747 -9.004 1.00 96.81 85 GLU A O 1
ATOM 685 N N . THR A 1 86 ? -0.897 -11.463 -8.093 1.00 96.12 86 THR A N 1
ATOM 686 C CA . THR A 1 86 ? -2.091 -10.709 -7.712 1.00 96.12 86 THR A CA 1
ATOM 687 C C . THR A 1 86 ? -2.459 -11.043 -6.277 1.00 96.12 86 THR A C 1
ATOM 689 O O . THR A 1 86 ? -2.617 -12.216 -5.941 1.00 96.12 86 THR A O 1
ATOM 692 N N . LEU A 1 87 ? -2.632 -10.021 -5.447 1.00 93.50 87 LEU A N 1
ATOM 693 C CA . LEU A 1 87 ? -3.043 -10.152 -4.055 1.00 93.50 87 LEU A CA 1
ATOM 694 C C . LEU A 1 87 ? -4.298 -9.311 -3.833 1.00 93.50 87 LEU A C 1
ATOM 696 O O . LEU A 1 87 ? -4.221 -8.084 -3.767 1.00 93.50 87 LEU A O 1
ATOM 700 N N . ALA A 1 88 ? -5.448 -9.973 -3.737 1.00 92.88 88 ALA A N 1
ATOM 701 C CA . ALA A 1 88 ? -6.682 -9.326 -3.315 1.00 92.88 88 ALA A CA 1
ATOM 702 C C . ALA A 1 88 ? -6.639 -9.117 -1.801 1.00 92.88 88 ALA A C 1
ATOM 704 O O . ALA A 1 88 ? -6.449 -10.075 -1.054 1.00 92.88 88 ALA A O 1
ATOM 705 N N . LEU A 1 89 ? -6.790 -7.870 -1.363 1.00 89.12 89 LEU A N 1
ATOM 706 C CA . LEU A 1 89 ? -6.757 -7.534 0.052 1.00 89.12 89 LEU A CA 1
ATOM 707 C C . LEU A 1 89 ? -8.120 -7.820 0.683 1.00 89.12 89 LEU A C 1
ATOM 709 O O . LEU A 1 89 ? -9.149 -7.310 0.233 1.00 89.12 89 LEU A O 1
ATOM 713 N N . SER A 1 90 ? -8.119 -8.589 1.766 1.00 91.62 90 SER A N 1
ATOM 714 C CA . SER A 1 90 ? -9.264 -8.692 2.669 1.00 91.62 90 SER A CA 1
ATOM 715 C C . SER A 1 90 ? -9.596 -7.332 3.287 1.00 91.62 90 SER A C 1
ATOM 717 O O . SER A 1 90 ? -8.771 -6.418 3.314 1.00 91.62 90 SER A O 1
ATOM 719 N N . GLU A 1 91 ? -10.801 -7.186 3.839 1.00 89.50 91 GLU A N 1
ATOM 720 C CA . GLU A 1 91 ? -11.183 -5.957 4.542 1.00 89.50 91 GLU A CA 1
ATOM 721 C C . GLU A 1 91 ? -10.202 -5.611 5.671 1.00 89.50 91 GLU A C 1
ATOM 723 O O . GLU A 1 91 ? -9.761 -4.469 5.778 1.00 89.50 91 GLU A O 1
ATOM 728 N N . HIS A 1 92 ? -9.779 -6.604 6.458 1.00 90.75 92 HIS A N 1
ATOM 729 C CA . HIS A 1 92 ? -8.801 -6.391 7.522 1.00 90.75 92 HIS A CA 1
ATOM 730 C C . HIS A 1 92 ? -7.448 -5.899 6.978 1.00 90.75 92 HIS A C 1
ATOM 732 O O . HIS A 1 92 ? -6.870 -4.952 7.510 1.00 90.75 92 HIS A O 1
ATOM 738 N N . GLU A 1 93 ? -6.955 -6.473 5.878 1.00 90.69 93 GLU A N 1
ATOM 739 C CA . GLU A 1 93 ? -5.716 -6.014 5.237 1.00 90.69 93 GLU A CA 1
ATOM 740 C C . GLU A 1 93 ? -5.858 -4.613 4.631 1.00 90.69 93 GLU A C 1
ATOM 742 O O . GLU A 1 93 ? -4.911 -3.827 4.686 1.00 90.69 93 GLU A O 1
ATOM 747 N N . ARG A 1 94 ? -7.036 -4.258 4.100 1.00 88.56 94 ARG A N 1
ATOM 748 C CA . ARG A 1 94 ? -7.340 -2.894 3.635 1.00 88.56 94 ARG A CA 1
ATOM 749 C C . ARG A 1 94 ? -7.287 -1.893 4.788 1.00 88.56 94 ARG A C 1
ATOM 751 O O . ARG A 1 94 ? -6.643 -0.854 4.641 1.00 88.56 94 ARG A O 1
ATOM 758 N N . LYS A 1 95 ? -7.882 -2.228 5.938 1.00 89.88 95 LYS A N 1
ATOM 759 C CA . LYS A 1 95 ? -7.845 -1.418 7.167 1.00 89.88 95 LYS A CA 1
ATOM 760 C C . LYS A 1 95 ? -6.411 -1.219 7.661 1.00 89.88 95 LYS A C 1
ATOM 762 O O . LYS A 1 95 ? -5.967 -0.086 7.833 1.00 89.88 95 LYS A O 1
ATOM 767 N N . LEU A 1 96 ? -5.636 -2.300 7.792 1.00 89.38 96 LEU A N 1
ATOM 768 C CA . LEU A 1 96 ? -4.219 -2.229 8.179 1.00 89.38 96 LEU A CA 1
ATOM 769 C C . LEU A 1 96 ? -3.394 -1.381 7.210 1.00 89.38 96 LEU A C 1
ATOM 771 O O . LEU A 1 96 ? -2.551 -0.583 7.624 1.00 89.38 96 LEU A O 1
ATOM 775 N N . ARG A 1 97 ? -3.643 -1.534 5.911 1.00 85.12 97 ARG A N 1
ATOM 776 C CA . ARG A 1 97 ? -2.966 -0.764 4.874 1.00 85.12 97 ARG A CA 1
ATOM 777 C C . ARG A 1 97 ? -3.292 0.726 4.969 1.00 85.12 97 ARG A C 1
ATOM 779 O O . ARG A 1 97 ? -2.373 1.530 4.836 1.00 85.12 97 ARG A O 1
ATOM 786 N N . PHE A 1 98 ? -4.553 1.090 5.202 1.00 84.81 98 PHE A N 1
ATOM 787 C CA . PHE A 1 98 ? -4.963 2.480 5.419 1.00 84.81 98 PHE A CA 1
ATOM 788 C C . PHE A 1 98 ? -4.144 3.108 6.551 1.00 84.81 98 PHE A C 1
ATOM 790 O O . PHE A 1 98 ? -3.496 4.135 6.348 1.00 84.81 98 PHE A O 1
ATOM 797 N N . LEU A 1 99 ? -4.075 2.430 7.703 1.00 85.31 99 LEU A N 1
ATOM 798 C CA . LEU A 1 99 ? -3.283 2.892 8.844 1.00 85.31 99 LEU A CA 1
ATOM 799 C C . LEU A 1 99 ? -1.798 3.032 8.502 1.00 85.31 99 LEU A C 1
ATOM 801 O O . LEU A 1 99 ? -1.183 4.039 8.844 1.00 85.31 99 LEU A O 1
ATOM 805 N N . ALA A 1 100 ? -1.218 2.035 7.829 1.00 82.50 100 ALA A N 1
ATOM 806 C CA . ALA A 1 100 ? 0.202 2.024 7.488 1.00 82.50 100 ALA A CA 1
ATOM 807 C C . ALA A 1 100 ? 0.596 3.186 6.565 1.00 82.50 100 ALA A C 1
ATOM 809 O O . ALA A 1 100 ? 1.700 3.709 6.691 1.00 82.50 100 ALA A O 1
ATOM 810 N N . LEU A 1 101 ? -0.291 3.597 5.657 1.00 77.06 101 LEU A N 1
ATOM 811 C CA . LEU A 1 101 ? -0.037 4.706 4.735 1.00 77.06 101 LEU A CA 1
ATOM 812 C C . LEU A 1 101 ? -0.168 6.061 5.412 1.00 77.06 101 LEU A C 1
ATOM 814 O O . LEU A 1 101 ? 0.629 6.947 5.134 1.00 77.06 101 LEU A O 1
ATOM 818 N N . THR A 1 102 ? -1.118 6.214 6.330 1.00 77.31 102 THR A N 1
ATOM 819 C CA . THR A 1 102 ? -1.244 7.457 7.089 1.00 77.31 102 THR A CA 1
ATOM 820 C C . THR A 1 102 ? -0.135 7.591 8.131 1.00 77.31 102 THR A C 1
ATOM 822 O O . THR A 1 102 ? 0.661 8.529 8.091 1.00 77.31 102 THR A O 1
ATOM 825 N N . LEU A 1 103 ? -0.043 6.634 9.060 1.00 77.81 103 LEU A N 1
ATOM 826 C CA . LEU A 1 103 ? 0.932 6.688 10.148 1.00 77.81 103 LEU A CA 1
ATOM 827 C C . LEU A 1 103 ? 2.365 6.578 9.627 1.00 77.81 103 LEU A C 1
AT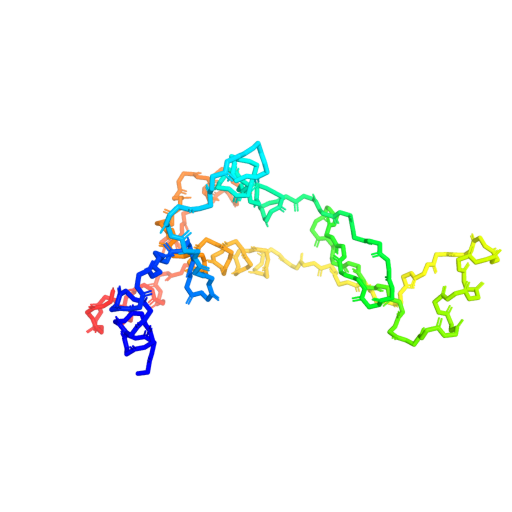OM 829 O O . LEU A 1 103 ? 3.263 7.194 10.192 1.00 77.81 103 LEU A O 1
ATOM 833 N N . GLY A 1 104 ? 2.595 5.815 8.554 1.00 68.56 104 GLY A N 1
ATOM 834 C CA . GLY A 1 104 ? 3.922 5.656 7.955 1.00 68.56 104 GLY A CA 1
ATOM 835 C C . GLY A 1 104 ? 4.489 6.945 7.358 1.00 68.56 104 GLY A C 1
ATOM 836 O O . GLY A 1 104 ? 5.713 7.105 7.316 1.00 68.56 104 GLY A O 1
ATOM 837 N N . ASP A 1 105 ? 3.622 7.874 6.952 1.00 67.19 105 ASP A N 1
ATOM 838 C CA . ASP A 1 105 ? 4.018 9.199 6.476 1.00 67.19 105 ASP A CA 1
ATOM 839 C C . ASP A 1 105 ? 4.159 10.217 7.624 1.00 67.19 105 ASP A C 1
ATOM 841 O O . ASP A 1 105 ? 4.842 11.230 7.464 1.00 67.19 105 ASP A O 1
ATOM 845 N N . GLY A 1 106 ? 3.651 9.888 8.817 1.00 66.81 106 GLY A N 1
ATOM 846 C CA . GLY A 1 106 ? 3.707 10.730 10.013 1.00 66.81 106 GLY A CA 1
ATOM 847 C C . GLY A 1 106 ? 2.521 11.641 10.220 1.00 66.81 106 GLY A C 1
ATOM 848 O O . GLY A 1 106 ? 2.574 12.503 11.096 1.00 66.81 106 GLY A O 1
ATOM 849 N N . GLU A 1 107 ? 1.479 11.432 9.431 1.00 71.50 107 GLU A N 1
ATOM 850 C CA . GLU A 1 107 ? 0.247 12.188 9.506 1.00 71.50 107 GLU A CA 1
ATOM 851 C C . GLU A 1 107 ? -0.643 11.693 10.647 1.00 71.50 107 GLU A C 1
ATOM 853 O O . GLU A 1 107 ? -0.553 10.551 11.117 1.00 71.50 107 GLU A O 1
ATOM 858 N N . VAL A 1 108 ? -1.540 12.572 11.088 1.00 79.00 108 VAL A N 1
ATOM 859 C CA . VAL A 1 108 ? -2.591 12.211 12.041 1.00 79.00 108 VAL A CA 1
ATOM 860 C C . VAL A 1 108 ? -3.592 11.283 11.353 1.00 79.00 108 VAL A C 1
ATOM 862 O O . VAL A 1 108 ? -3.965 11.500 10.204 1.00 79.00 108 VAL A O 1
ATOM 865 N N . LEU A 1 109 ? -4.061 10.260 12.073 1.00 80.31 109 LEU A N 1
ATOM 866 C CA . LEU A 1 109 ? -5.090 9.340 11.584 1.00 80.31 109 LEU A CA 1
ATOM 867 C C . LEU A 1 109 ? -6.403 10.070 11.235 1.00 80.31 109 LEU A C 1
ATOM 869 O O . LEU A 1 109 ? -7.043 10.612 12.143 1.00 80.31 109 LEU A O 1
ATOM 873 N N . PRO A 1 110 ? -6.853 10.056 9.963 1.00 83.50 110 PRO A N 1
ATOM 874 C CA . PRO A 1 110 ? -8.086 10.713 9.552 1.00 83.50 110 PRO A CA 1
ATOM 875 C C . PRO A 1 110 ? -9.292 9.830 9.900 1.00 83.50 110 PRO A C 1
ATOM 877 O O . PRO A 1 110 ? -9.746 9.023 9.092 1.00 83.50 110 PRO A O 1
ATOM 880 N N . ARG A 1 111 ? -9.816 9.984 11.123 1.00 87.56 111 ARG A N 1
ATOM 881 C CA . ARG A 1 111 ? -10.919 9.159 11.660 1.00 87.56 111 ARG A CA 1
ATOM 882 C C . ARG A 1 111 ? -12.163 9.180 10.772 1.00 87.56 111 ARG A C 1
ATOM 884 O O . ARG A 1 111 ? -12.689 8.125 10.453 1.00 87.56 111 ARG A O 1
ATOM 891 N N . THR A 1 112 ? -12.567 10.360 10.304 1.00 88.50 112 THR A N 1
ATOM 892 C CA . THR A 1 112 ? -13.735 10.513 9.424 1.00 88.50 112 THR A CA 1
ATOM 893 C C . THR A 1 112 ? -13.556 9.776 8.097 1.00 88.50 112 THR A C 1
ATOM 895 O O . THR A 1 112 ? -14.444 9.040 7.694 1.00 88.50 112 THR A O 1
ATOM 898 N N . ALA A 1 113 ? -12.385 9.887 7.457 1.00 85.00 113 ALA A N 1
ATOM 899 C CA . ALA A 1 113 ? -12.119 9.179 6.202 1.00 85.00 113 ALA A CA 1
ATOM 900 C C . ALA A 1 113 ? -12.074 7.652 6.391 1.00 85.00 113 ALA A C 1
ATOM 902 O O . ALA A 1 113 ? -12.464 6.905 5.499 1.00 85.00 113 ALA A O 1
ATOM 903 N N . TYR A 1 114 ? -11.611 7.182 7.554 1.00 88.75 114 TYR A N 1
ATOM 904 C CA . TYR A 1 114 ? -11.652 5.762 7.900 1.00 88.75 114 TYR A CA 1
ATOM 905 C C . TYR A 1 114 ? -13.098 5.266 8.054 1.00 88.75 114 TYR A C 1
ATOM 907 O O . TYR A 1 114 ? -13.463 4.236 7.492 1.00 88.75 114 TYR A O 1
ATOM 915 N N . GLU A 1 115 ? -13.928 6.012 8.786 1.00 91.31 115 GLU A N 1
ATOM 916 C CA . GLU A 1 115 ? -15.343 5.683 8.986 1.00 91.31 115 GLU A CA 1
ATOM 917 C C . GLU A 1 115 ? -16.135 5.695 7.675 1.00 91.31 115 GLU A C 1
ATOM 919 O O . GLU A 1 115 ? -16.946 4.800 7.451 1.00 91.31 115 GLU A O 1
ATOM 924 N N . GLU A 1 116 ? -15.877 6.659 6.790 1.00 88.38 116 GLU A N 1
ATOM 925 C CA . GLU A 1 116 ? -16.496 6.728 5.461 1.00 88.38 116 GLU A CA 1
ATOM 926 C C . GLU A 1 116 ? -16.119 5.527 4.576 1.00 88.38 116 GLU A C 1
ATOM 928 O O . GLU A 1 116 ? -16.978 4.993 3.876 1.00 88.38 116 GLU A O 1
ATOM 933 N N . GLU A 1 117 ? -14.861 5.074 4.623 1.00 86.50 117 GLU A N 1
ATOM 934 C CA . GLU A 1 117 ? -14.360 3.955 3.808 1.00 86.50 117 GLU A CA 1
ATOM 935 C C . GLU A 1 117 ? -14.813 2.581 4.331 1.00 86.50 117 GLU A C 1
ATOM 937 O O . GLU A 1 117 ? -15.122 1.686 3.540 1.00 86.50 117 GLU A O 1
ATOM 942 N N . PHE A 1 118 ? -14.836 2.384 5.655 1.00 90.00 118 PHE A N 1
ATOM 943 C CA . PHE A 1 118 ? -15.046 1.064 6.268 1.00 90.00 118 PHE A CA 1
ATOM 944 C C . PHE A 1 118 ? -16.380 0.911 7.007 1.00 90.00 118 PHE A C 1
ATOM 946 O O . PHE A 1 118 ? -16.720 -0.197 7.419 1.00 90.00 118 PHE A O 1
ATOM 953 N N . GLY A 1 119 ? -17.149 1.988 7.181 1.00 92.31 119 GLY A N 1
ATOM 954 C CA . GLY A 1 119 ? -18.445 1.967 7.865 1.00 92.31 119 GLY A CA 1
ATOM 955 C C . GLY A 1 119 ? -18.366 1.727 9.378 1.00 92.31 119 GLY A C 1
ATOM 956 O O . GLY A 1 119 ? -19.392 1.490 10.015 1.00 92.31 119 GLY A O 1
ATOM 957 N N . CYS A 1 120 ? -17.168 1.769 9.963 1.00 93.19 120 CYS A N 1
ATOM 958 C CA . CYS A 1 120 ? -16.927 1.590 11.392 1.00 93.19 120 CYS A CA 1
ATOM 959 C C . CYS A 1 120 ? -15.785 2.484 11.877 1.00 93.19 120 CYS A C 1
ATOM 961 O O . CYS A 1 120 ? -14.937 2.911 11.095 1.00 93.19 120 CYS A O 1
ATOM 963 N N . SER A 1 121 ? -15.764 2.763 13.181 1.00 93.81 121 SER A N 1
ATOM 964 C CA . SER A 1 121 ? -14.730 3.604 13.776 1.00 93.8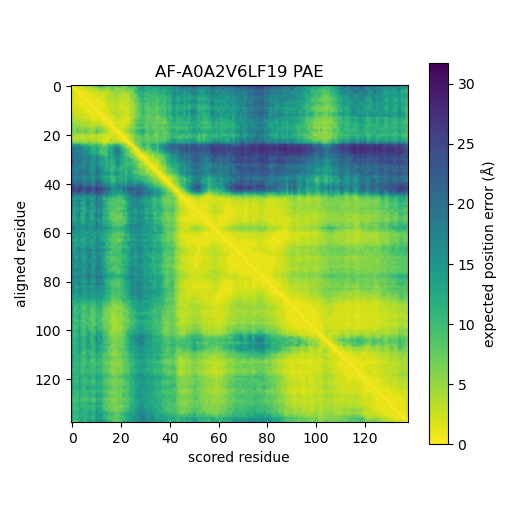1 121 SER A CA 1
ATOM 965 C C . SER A 1 121 ? -13.418 2.848 13.966 1.00 93.81 121 SER A C 1
ATOM 967 O O . SER A 1 121 ? -13.384 1.634 14.198 1.00 93.81 121 SER A O 1
ATOM 969 N N . LEU A 1 122 ? -12.316 3.593 13.914 1.00 89.69 122 LEU A N 1
ATOM 970 C CA . LEU A 1 122 ? -10.967 3.068 14.122 1.00 89.69 122 LEU A CA 1
ATOM 971 C C . LEU A 1 122 ? -10.816 2.497 15.539 1.00 89.69 122 LEU A C 1
ATOM 973 O O . LEU A 1 122 ? -10.176 1.471 15.752 1.00 89.69 122 LEU A O 1
ATOM 977 N N . GLU A 1 123 ? -11.463 3.137 16.505 1.00 91.81 123 GLU A N 1
ATOM 978 C CA . GLU A 1 123 ? -11.547 2.731 17.900 1.00 91.81 123 GLU A CA 1
ATOM 979 C C . GLU A 1 123 ? -12.272 1.403 18.067 1.00 91.81 123 GLU A C 1
ATOM 981 O O . GLU A 1 123 ? -11.899 0.629 18.941 1.00 91.81 123 GLU A O 1
ATOM 986 N N . SER A 1 124 ? -13.270 1.120 17.226 1.00 92.88 124 SER A N 1
ATOM 987 C CA . SER A 1 124 ? -13.957 -0.169 17.233 1.00 92.88 124 SER A CA 1
ATOM 988 C C . SER A 1 124 ? -13.070 -1.280 16.669 1.00 92.88 124 SER A C 1
ATOM 990 O O . SER A 1 124 ? -12.985 -2.349 17.267 1.00 92.88 124 SER A O 1
ATOM 992 N N . ASP A 1 125 ? -12.401 -1.047 15.536 1.00 92.94 125 ASP A N 1
ATOM 993 C CA . ASP A 1 125 ? -11.566 -2.069 14.885 1.00 92.94 125 ASP A CA 1
ATOM 994 C C . ASP A 1 125 ? -10.254 -2.350 15.635 1.00 92.94 125 ASP A C 1
ATOM 996 O O . ASP A 1 125 ? -9.757 -3.477 15.617 1.00 92.94 125 ASP A O 1
AT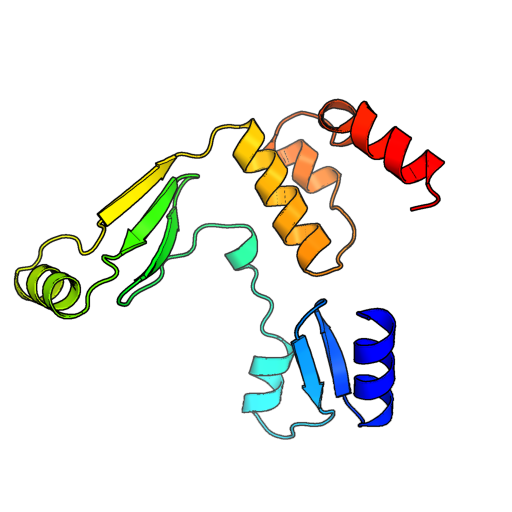OM 1000 N N . PHE A 1 126 ? -9.676 -1.338 16.290 1.00 91.75 126 PHE A N 1
ATOM 1001 C CA . PHE A 1 126 ? -8.328 -1.401 16.869 1.00 91.75 126 PHE A CA 1
ATOM 1002 C C . PHE A 1 126 ? -8.277 -1.087 18.368 1.00 91.75 126 PHE A C 1
ATOM 1004 O O . PHE A 1 126 ? -7.216 -0.715 18.874 1.00 91.75 126 PHE A O 1
ATOM 1011 N N . ALA A 1 127 ? -9.388 -1.263 19.092 1.00 92.81 127 ALA A N 1
ATOM 1012 C CA . ALA A 1 127 ? -9.506 -0.963 20.524 1.00 92.81 127 ALA A CA 1
ATOM 1013 C C . ALA A 1 127 ? -8.310 -1.472 21.347 1.00 92.81 127 ALA A C 1
ATOM 1015 O O . ALA A 1 127 ? -7.661 -0.698 22.045 1.00 92.81 127 ALA A O 1
ATOM 1016 N N . GLU A 1 128 ? -7.972 -2.760 21.211 1.00 93.06 128 GLU A N 1
ATOM 1017 C CA . GLU A 1 128 ? -6.879 -3.384 21.967 1.00 93.06 128 GLU A CA 1
ATOM 1018 C C . GLU A 1 128 ? -5.526 -2.715 21.683 1.00 93.06 128 GLU A C 1
ATOM 1020 O O . GLU A 1 128 ? -4.765 -2.404 22.601 1.00 93.06 128 GLU A O 1
ATOM 1025 N N . ALA A 1 129 ? -5.226 -2.464 20.406 1.00 90.06 129 ALA A N 1
ATOM 1026 C CA . ALA A 1 129 ? -3.974 -1.836 20.008 1.00 90.06 129 ALA A CA 1
ATOM 1027 C C . ALA A 1 129 ? -3.880 -0.397 20.535 1.00 90.06 129 ALA A C 1
ATOM 1029 O O . ALA A 1 129 ? -2.831 -0.003 21.043 1.00 90.06 129 ALA A O 1
ATOM 1030 N N . LEU A 1 130 ? -4.974 0.367 20.471 1.00 89.44 130 LEU A N 1
ATOM 1031 C CA . LEU A 1 130 ? -5.035 1.733 20.994 1.00 89.44 130 LEU A CA 1
ATOM 1032 C C . LEU A 1 130 ? -4.872 1.777 22.513 1.00 89.44 130 LEU A C 1
ATOM 1034 O O . LEU A 1 130 ? -4.128 2.619 23.011 1.00 89.44 130 LEU A O 1
ATOM 1038 N N . THR A 1 131 ? -5.508 0.863 23.251 1.00 92.56 131 THR A N 1
ATOM 1039 C CA . THR A 1 131 ? -5.327 0.756 24.705 1.00 92.56 131 THR A CA 1
ATOM 1040 C C . THR A 1 131 ? -3.863 0.510 25.043 1.00 92.56 131 THR A C 1
ATOM 1042 O O . THR A 1 131 ? -3.291 1.242 25.845 1.00 92.56 131 THR A O 1
ATOM 1045 N N . ARG A 1 132 ? -3.217 -0.446 24.367 1.00 93.00 132 ARG A N 1
ATOM 1046 C CA . ARG A 1 132 ? -1.800 -0.761 24.596 1.00 93.00 132 ARG A CA 1
ATOM 1047 C C . ARG A 1 132 ? -0.870 0.404 24.261 1.00 93.00 132 ARG A C 1
ATOM 1049 O O . ARG A 1 132 ? 0.114 0.612 24.965 1.00 93.00 132 ARG A O 1
ATOM 1056 N N . LEU A 1 133 ? -1.156 1.149 23.194 1.00 87.19 133 LEU A N 1
ATOM 1057 C CA . LEU A 1 133 ? -0.400 2.353 22.836 1.00 87.19 133 LEU A CA 1
ATOM 1058 C C . LEU A 1 133 ? -0.562 3.443 23.902 1.00 87.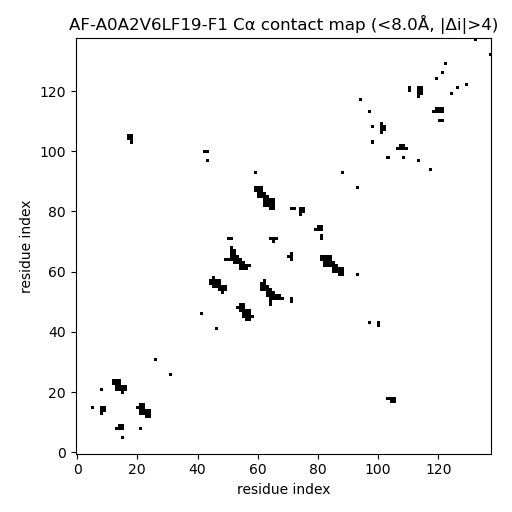19 133 LEU A C 1
ATOM 1060 O O . LEU A 1 133 ? 0.437 3.964 24.393 1.00 87.19 133 LEU A O 1
ATOM 1064 N N . SER A 1 134 ? -1.796 3.694 24.343 1.00 88.88 134 SER A N 1
ATOM 1065 C CA . SER A 1 134 ? -2.089 4.665 25.398 1.00 88.88 134 SER A CA 1
ATOM 1066 C C . SER A 1 134 ? -1.431 4.297 26.731 1.00 88.88 134 SER A C 1
ATOM 1068 O O . SER A 1 134 ? -0.899 5.175 27.407 1.00 88.88 134 SER A O 1
ATOM 1070 N N . GLU A 1 135 ? -1.439 3.018 27.118 1.00 93.31 135 GLU A N 1
ATOM 1071 C CA . GLU A 1 135 ? -0.759 2.519 28.324 1.00 93.31 135 GLU A CA 1
ATOM 1072 C C . GLU A 1 135 ? 0.766 2.668 28.229 1.00 93.31 135 GLU A C 1
ATOM 1074 O O . GLU A 1 135 ? 1.437 2.879 29.239 1.00 93.31 135 GLU A O 1
ATOM 1079 N N . ALA A 1 136 ? 1.317 2.605 27.015 1.00 90.19 136 ALA A N 1
ATOM 1080 C CA . ALA A 1 136 ? 2.728 2.854 26.738 1.00 90.19 136 ALA A CA 1
ATOM 1081 C C . ALA A 1 136 ? 3.083 4.352 26.618 1.00 90.19 136 ALA A C 1
ATOM 1083 O O . ALA A 1 136 ? 4.260 4.678 26.454 1.00 90.19 136 ALA A O 1
ATOM 1084 N N . GLY A 1 137 ? 2.101 5.258 26.710 1.00 84.88 137 GLY A N 1
ATOM 1085 C CA . GLY A 1 137 ? 2.296 6.704 26.573 1.00 84.88 137 GLY A CA 1
ATOM 1086 C C . GLY A 1 137 ? 2.586 7.165 25.141 1.00 84.88 137 GLY A C 1
ATOM 1087 O O . GLY A 1 137 ? 3.295 8.159 24.964 1.00 84.88 137 GLY A O 1
ATOM 1088 N N . LEU A 1 138 ? 2.087 6.428 24.142 1.00 70.38 138 LEU A N 1
ATOM 1089 C CA . LEU A 1 138 ? 2.195 6.727 22.710 1.00 70.38 138 LEU A CA 1
ATOM 1090 C C . LEU A 1 138 ? 0.874 7.228 22.12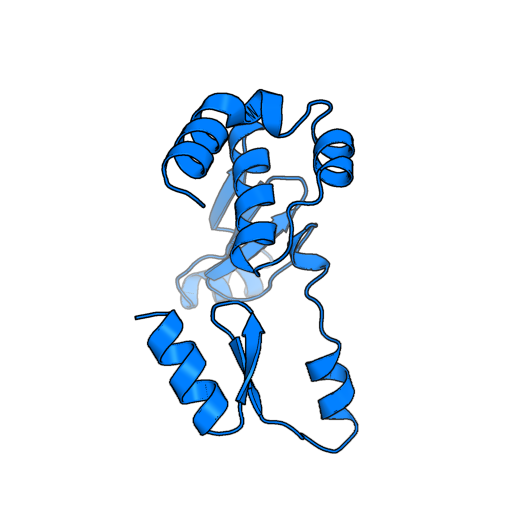3 1.00 70.38 138 LEU A C 1
ATOM 1092 O O . LEU A 1 138 ? -0.195 6.740 22.554 1.00 70.38 138 LEU A O 1
#

Solvent-accessible surface area (backbone atoms only — not comparable to full-atom values): 8034 Å² total; per-residue (Å²): 108,69,70,55,53,54,50,55,39,44,78,73,48,29,46,77,75,34,80,87,41,68,44,62,75,81,62,79,62,79,68,33,56,54,64,69,67,59,67,70,69,49,73,84,52,66,37,90,50,80,58,65,52,21,63,23,31,52,92,65,26,39,36,26,24,25,72,52,63,68,64,24,50,52,24,51,78,71,73,40,78,38,64,67,46,77,46,75,53,50,71,68,55,48,52,53,47,54,50,50,59,36,52,58,46,66,48,79,79,60,58,67,64,45,27,71,75,68,76,46,52,63,64,73,79,38,42,70,61,52,51,56,33,50,75,70,74,96

Radius of gyration: 19.41 Å; Cα contacts (8 Å, |Δi|>4): 140; chains: 1; bounding box: 41×40×56 Å

Secondary structure (DSSP, 8-state):
-HHHHHHHHHHTTEEEEETTEEEESPPPSHHHHHHHH---GGGGS-B---STT-EEEETTEEEEE-SSHHHHHHHHHTT---EEEEEEPPHHHHHHHHHHHHHHHTPPP-HHHHHHHHSS-HHHHSHHHHHHHHHTT-

Sequence (138 aa):
WRSTVASAARELGFVPKRWHTFHRHPVEGPAAEVVRNFEDVTGHGNQFSVGMSARSRLDNVVFRNHAGFETYLERVETGRSPVEETLALSEHERKLRFLALTLGDGEVLPRTAYEEEFGCSLESDFAEALTRLSEAGL

Mean predicted aligned error: 9.19 Å